Protein AF-A0A2D4K7E5-F1 (afdb_monomer)

InterPro domains:
  IPR023214 HAD superfamily [G3DSA:3.40.50.1000] (1-107)

pLDDT: mean 74.29, std 18.47, range [35.38, 97.31]

Organism: NCBI:txid1970185

Secondary structure (DSSP, 8-state):
-HHHHHHHHHHHHHHHHHHHHHHTTS-------S------S-S----EEETTSS--TTS----SHHHHHHHH--S-TTS---GGGT--SEEESSHHHHHHHHHHHTT----

Radius of gyration: 19.42 Å; Cα contacts (8 Å, |Δi|>4): 68; chains: 1; bounding box: 46×37×55 Å

Mean predicted aligned error: 12.48 Å

Structure (mmCIF, N/CA/C/O backbone):
data_AF-A0A2D4K7E5-F1
#
_entry.id   AF-A0A2D4K7E5-F1
#
loop_
_atom_site.group_PDB
_atom_site.id
_atom_site.type_symbol
_atom_site.label_atom_id
_atom_site.label_alt_id
_atom_site.label_comp_id
_atom_site.label_asym_id
_atom_site.label_entity_id
_atom_site.label_seq_id
_atom_site.pdbx_PDB_ins_code
_atom_site.Cartn_x
_atom_site.Cartn_y
_atom_site.Cartn_z
_atom_site.occupancy
_atom_site.B_iso_or_equiv
_atom_site.auth_seq_id
_atom_site.auth_comp_id
_atom_site.auth_asym_id
_atom_site.auth_atom_id
_atom_site.pdbx_PDB_model_num
ATOM 1 N N . TYR A 1 1 ? 8.792 3.025 -0.702 1.00 80.69 1 TYR A N 1
ATOM 2 C CA . TYR A 1 1 ? 9.487 3.296 0.578 1.00 80.69 1 TYR A CA 1
ATOM 3 C C . TYR A 1 1 ? 8.777 4.277 1.507 1.00 80.69 1 TYR A C 1
ATOM 5 O O . TYR A 1 1 ? 8.752 4.001 2.695 1.00 80.69 1 TYR A O 1
ATOM 13 N N . GLY A 1 2 ? 8.223 5.408 1.038 1.00 86.56 2 GLY A N 1
ATOM 14 C CA . GLY A 1 2 ? 7.740 6.487 1.928 1.00 86.56 2 GLY A CA 1
ATOM 15 C C . GLY A 1 2 ? 6.764 6.052 3.033 1.00 86.56 2 GLY A C 1
ATOM 16 O O . GLY A 1 2 ? 7.006 6.342 4.199 1.00 86.56 2 GLY A O 1
ATOM 17 N N . ALA A 1 3 ? 5.719 5.294 2.690 1.00 91.25 3 ALA A N 1
ATOM 18 C CA . ALA A 1 3 ? 4.763 4.769 3.672 1.00 91.25 3 ALA A CA 1
ATOM 19 C C . ALA A 1 3 ? 5.429 3.853 4.720 1.00 91.25 3 ALA A C 1
ATOM 21 O O . ALA A 1 3 ? 5.187 3.999 5.914 1.00 91.25 3 ALA A O 1
ATOM 22 N N . ASN A 1 4 ? 6.334 2.969 4.290 1.00 91.44 4 ASN A N 1
ATOM 23 C CA . ASN A 1 4 ? 7.049 2.051 5.181 1.00 91.44 4 ASN A CA 1
ATOM 24 C C . ASN A 1 4 ? 8.045 2.794 6.094 1.00 91.44 4 ASN A C 1
ATOM 26 O O . ASN A 1 4 ? 8.149 2.484 7.278 1.00 91.44 4 ASN A O 1
ATOM 30 N N . LEU A 1 5 ? 8.730 3.822 5.574 1.00 89.88 5 LEU A N 1
ATOM 31 C CA . LEU A 1 5 ? 9.572 4.717 6.378 1.00 89.88 5 LEU A CA 1
ATOM 32 C C . LEU A 1 5 ? 8.750 5.441 7.442 1.00 89.88 5 LEU A C 1
ATOM 34 O O . LEU A 1 5 ? 9.160 5.524 8.598 1.00 89.88 5 LEU A O 1
ATOM 38 N N . TYR A 1 6 ? 7.577 5.937 7.056 1.00 90.94 6 TYR A N 1
ATOM 39 C CA . TYR A 1 6 ? 6.686 6.613 7.982 1.00 90.94 6 TYR A CA 1
ATOM 40 C C . TYR A 1 6 ? 6.153 5.658 9.055 1.00 90.94 6 TYR A C 1
ATOM 42 O O . TYR A 1 6 ? 6.149 6.009 10.230 1.00 90.94 6 TYR A O 1
ATOM 50 N N . HIS A 1 7 ? 5.794 4.424 8.693 1.00 92.44 7 HIS A N 1
ATOM 51 C CA . HIS A 1 7 ? 5.410 3.401 9.664 1.00 92.44 7 HIS A CA 1
ATOM 52 C C . HIS A 1 7 ? 6.510 3.128 10.694 1.00 92.44 7 HIS A C 1
ATOM 54 O O . HIS A 1 7 ? 6.230 3.121 11.890 1.00 92.44 7 HIS A O 1
ATOM 60 N N . ARG A 1 8 ? 7.762 2.972 10.243 1.00 91.06 8 ARG A N 1
ATOM 61 C CA . ARG A 1 8 ? 8.922 2.782 11.126 1.00 91.06 8 ARG A CA 1
ATOM 62 C C . ARG A 1 8 ? 9.112 3.975 12.059 1.00 91.06 8 ARG A C 1
ATOM 64 O O . ARG A 1 8 ? 9.315 3.791 13.251 1.00 91.06 8 ARG A O 1
ATOM 71 N N . TYR A 1 9 ? 8.967 5.193 11.541 1.00 90.25 9 TYR A N 1
ATOM 72 C CA . TYR A 1 9 ? 8.987 6.403 12.361 1.00 90.25 9 TYR A CA 1
ATOM 73 C C . TYR A 1 9 ? 7.893 6.394 13.445 1.00 90.25 9 TYR A C 1
ATOM 75 O O . TYR A 1 9 ? 8.179 6.715 14.598 1.00 90.25 9 TYR A O 1
ATOM 83 N N . LEU A 1 10 ? 6.661 5.985 13.112 1.00 90.50 10 LEU A N 1
ATOM 84 C CA . LEU A 1 10 ? 5.578 5.852 14.095 1.00 90.50 10 LEU A CA 1
ATOM 85 C C . LEU A 1 10 ? 5.903 4.805 15.174 1.00 90.50 10 LEU A C 1
ATOM 87 O O . LEU A 1 10 ? 5.673 5.066 16.354 1.00 90.50 10 LEU A O 1
ATOM 91 N N . GLN A 1 11 ? 6.485 3.662 14.791 1.00 89.31 11 GLN A N 1
ATOM 92 C CA . GLN A 1 11 ? 6.922 2.621 15.732 1.00 89.31 11 GLN A CA 1
ATOM 93 C C . GLN A 1 11 ? 8.012 3.134 16.682 1.00 89.31 11 GLN A C 1
ATOM 95 O O . GLN A 1 11 ? 7.872 3.013 17.896 1.00 89.31 11 GLN A O 1
ATOM 100 N N . THR A 1 12 ? 9.049 3.791 16.154 1.00 87.25 12 THR A N 1
ATOM 101 C CA . THR A 1 12 ? 10.129 4.351 16.978 1.00 87.25 12 THR A CA 1
ATOM 102 C C . THR A 1 12 ? 9.614 5.417 17.947 1.00 87.25 12 THR A C 1
ATOM 104 O O . THR A 1 12 ? 10.026 5.440 19.103 1.00 87.25 12 THR A O 1
ATOM 107 N N . GLN A 1 13 ? 8.675 6.278 17.537 1.00 82.38 13 GLN A N 1
ATOM 108 C CA . GLN A 1 13 ? 8.0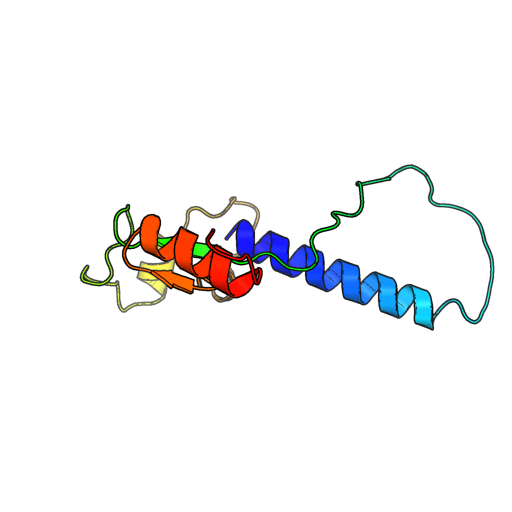78 7.247 18.465 1.00 82.38 13 GLN A CA 1
ATOM 109 C C . GLN A 1 13 ? 7.255 6.586 19.574 1.00 82.38 13 GLN A C 1
ATOM 111 O O . GLN A 1 13 ? 7.286 7.048 20.715 1.00 82.38 13 GLN A O 1
ATOM 116 N N . ALA A 1 14 ? 6.532 5.506 19.270 1.00 79.12 14 ALA A N 1
ATOM 117 C CA . ALA A 1 14 ? 5.805 4.756 20.287 1.00 79.12 14 ALA A CA 1
ATOM 118 C C . ALA A 1 14 ? 6.763 4.135 21.323 1.00 79.12 14 ALA A C 1
ATOM 120 O O . ALA A 1 14 ? 6.506 4.230 22.521 1.00 79.12 14 ALA A O 1
ATOM 121 N N . GLU A 1 15 ? 7.891 3.570 20.883 1.00 72.62 15 GLU A N 1
ATOM 122 C CA . GLU A 1 15 ? 8.923 2.998 21.761 1.00 72.62 15 GLU A CA 1
ATOM 123 C C . GLU A 1 15 ? 9.614 4.053 22.636 1.00 72.62 15 GLU A C 1
ATOM 125 O O . GLU A 1 15 ? 9.819 3.833 23.833 1.00 72.62 15 GLU A O 1
ATOM 130 N N . VAL A 1 16 ? 9.934 5.219 22.065 1.00 68.06 16 VAL A N 1
ATOM 131 C CA . VAL A 1 16 ? 10.525 6.350 22.800 1.00 68.06 16 VAL 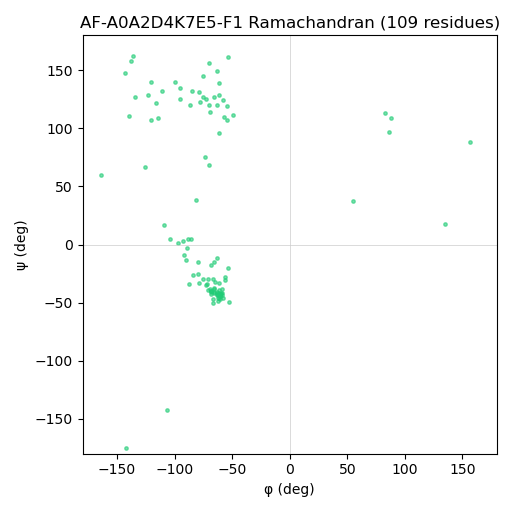A CA 1
ATOM 132 C C . VAL A 1 16 ? 9.561 6.877 23.864 1.00 68.06 16 VAL A C 1
ATOM 134 O O . VAL A 1 16 ? 9.974 7.124 24.993 1.00 68.06 16 VAL A O 1
ATOM 137 N N . ASN A 1 17 ? 8.264 6.978 23.562 1.00 61.00 17 ASN A N 1
ATOM 138 C CA . ASN A 1 17 ? 7.269 7.393 24.553 1.00 61.00 17 ASN A CA 1
ATOM 139 C C . ASN A 1 17 ? 7.124 6.372 25.695 1.00 61.00 17 ASN A C 1
ATOM 141 O O . ASN A 1 17 ? 6.989 6.766 26.849 1.00 61.00 17 ASN A O 1
ATOM 145 N N . VAL A 1 18 ? 7.186 5.067 25.405 1.00 61.34 18 VAL A N 1
ATOM 146 C CA . VAL A 1 18 ? 7.132 4.012 26.436 1.00 61.34 18 VAL A CA 1
ATOM 147 C C . VAL A 1 18 ? 8.389 4.013 27.310 1.00 61.34 18 VAL A C 1
ATOM 149 O O . VAL A 1 18 ? 8.296 3.840 28.524 1.00 61.34 18 VAL A O 1
ATOM 152 N N . THR A 1 19 ? 9.567 4.225 26.722 1.00 59.75 19 THR A N 1
ATOM 153 C CA . THR A 1 19 ? 10.831 4.289 27.474 1.00 59.75 19 THR A CA 1
ATOM 154 C C . THR A 1 19 ? 10.971 5.577 28.281 1.00 59.75 19 THR A C 1
ATOM 156 O O . THR A 1 19 ? 11.464 5.514 29.405 1.00 59.75 19 THR A O 1
ATOM 159 N N . ALA A 1 20 ? 10.468 6.710 27.782 1.00 54.69 20 ALA A N 1
ATOM 160 C CA . ALA A 1 20 ? 10.327 7.938 28.564 1.00 54.69 20 ALA A CA 1
ATOM 161 C C . ALA A 1 20 ? 9.389 7.726 29.768 1.00 54.69 20 ALA A C 1
ATOM 163 O O . ALA A 1 20 ? 9.806 8.018 30.885 1.00 54.69 20 ALA A O 1
ATOM 164 N N . MET A 1 21 ? 8.225 7.082 29.565 1.00 48.12 21 MET A N 1
ATOM 165 C CA . MET A 1 21 ? 7.281 6.683 30.630 1.00 48.12 21 MET A CA 1
ATOM 166 C C . MET A 1 21 ? 7.856 5.708 31.657 1.00 48.12 21 MET A C 1
ATOM 168 O O . MET A 1 21 ? 7.507 5.771 32.835 1.00 48.12 21 MET A O 1
ATOM 172 N N . ALA A 1 22 ? 8.751 4.814 31.243 1.00 47.22 22 ALA A N 1
ATOM 173 C CA . ALA A 1 22 ? 9.427 3.898 32.158 1.00 47.22 22 ALA A CA 1
ATOM 174 C C . ALA A 1 22 ? 10.576 4.572 32.933 1.00 47.22 22 ALA A C 1
ATOM 176 O O . ALA A 1 22 ? 10.831 4.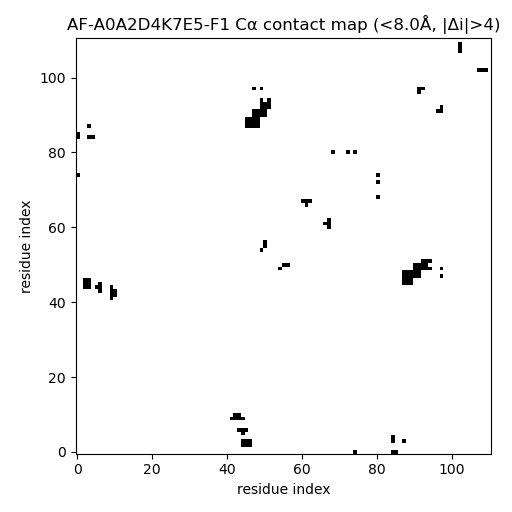215 34.083 1.00 47.22 22 ALA A O 1
ATOM 177 N N . ALA A 1 23 ? 11.267 5.542 32.327 1.00 47.19 23 ALA A N 1
ATOM 178 C CA . ALA A 1 23 ? 12.362 6.282 32.955 1.00 47.19 23 ALA A CA 1
ATOM 179 C C . ALA A 1 23 ? 11.868 7.402 33.892 1.00 47.19 23 ALA A C 1
ATOM 181 O O . ALA A 1 23 ? 12.541 7.733 34.868 1.00 47.19 23 ALA A O 1
ATOM 182 N N . GLU A 1 24 ? 10.665 7.936 33.673 1.00 46.34 24 GLU A N 1
ATOM 183 C CA . GLU A 1 24 ? 10.045 8.971 34.510 1.00 46.34 24 GLU A CA 1
ATOM 184 C C . GLU A 1 24 ? 9.375 8.423 35.787 1.00 46.34 24 GLU A C 1
ATOM 186 O O . GLU A 1 24 ? 8.347 8.916 36.239 1.00 46.34 24 GLU A O 1
ATOM 191 N N . THR A 1 25 ? 9.993 7.425 36.432 1.00 49.44 25 THR A N 1
ATOM 192 C CA . THR A 1 25 ? 9.791 7.198 37.878 1.00 49.44 25 THR A CA 1
ATOM 193 C C . THR A 1 25 ? 10.814 7.970 38.717 1.00 49.44 25 THR A C 1
ATOM 195 O O . THR A 1 25 ? 10.582 8.176 39.904 1.00 49.44 25 THR A O 1
ATOM 198 N N . GLU A 1 26 ? 11.896 8.506 38.136 1.00 45.47 26 GLU A N 1
ATOM 199 C CA . GLU A 1 26 ? 12.830 9.352 38.884 1.00 45.47 26 GLU A CA 1
ATOM 200 C C . GLU A 1 26 ? 13.339 10.565 38.086 1.00 45.47 26 GLU A C 1
ATOM 202 O O . GLU A 1 26 ? 14.195 10.461 37.218 1.00 45.47 26 GLU A O 1
ATOM 207 N N . LYS A 1 27 ? 12.878 11.739 38.539 1.00 37.88 27 LYS A N 1
ATOM 208 C CA . LYS A 1 27 ? 13.476 13.082 38.412 1.00 37.88 27 LYS A CA 1
ATOM 209 C C . LYS A 1 27 ? 13.165 13.935 37.171 1.00 37.88 27 LYS A C 1
ATOM 211 O O . LYS A 1 27 ? 13.797 13.849 36.132 1.00 37.88 27 LYS A O 1
ATOM 216 N N . HIS A 1 28 ? 12.371 14.954 37.505 1.00 35.38 28 HIS A N 1
ATOM 217 C CA . HIS A 1 28 ? 12.573 16.378 37.227 1.00 35.38 28 HIS A CA 1
ATOM 218 C C . HIS A 1 28 ? 12.160 16.907 35.848 1.00 35.38 28 HIS A C 1
ATOM 220 O O . HIS A 1 28 ? 12.737 16.616 34.808 1.00 35.38 28 HIS A O 1
ATOM 226 N N . LEU A 1 29 ? 11.136 17.754 35.942 1.00 49.34 29 LEU A N 1
ATOM 227 C CA . LEU A 1 29 ? 10.578 18.645 34.943 1.00 49.34 29 LEU A CA 1
ATOM 228 C C . LEU A 1 29 ? 11.634 19.573 34.320 1.00 49.34 29 LEU A C 1
ATOM 230 O O . LEU A 1 29 ? 12.644 19.893 34.934 1.00 49.34 29 LEU A O 1
ATOM 234 N N . GLU A 1 30 ? 11.252 20.099 33.155 1.00 44.09 30 GLU A N 1
ATOM 235 C CA . GLU A 1 30 ? 11.811 21.265 32.459 1.00 44.09 30 GLU A CA 1
ATOM 236 C C . GLU A 1 30 ? 13.020 21.000 31.549 1.00 44.09 30 GLU A C 1
ATOM 238 O O . GLU A 1 30 ? 14.177 21.076 31.948 1.00 44.09 30 GLU A O 1
ATOM 243 N N . THR A 1 31 ? 12.752 20.847 30.247 1.00 45.66 31 THR A N 1
ATOM 244 C CA . THR A 1 31 ? 13.034 21.883 29.221 1.00 45.66 31 THR A CA 1
ATOM 245 C C . THR A 1 31 ? 13.173 21.228 27.841 1.00 45.66 31 THR A C 1
ATOM 247 O O . THR A 1 31 ? 14.275 20.903 27.416 1.00 45.66 31 THR A O 1
ATOM 250 N N . GLN A 1 32 ? 12.063 21.060 27.112 1.00 44.34 32 GLN A N 1
ATOM 251 C CA . GLN A 1 32 ? 12.083 21.002 25.639 1.00 44.34 32 GLN A CA 1
ATOM 252 C C . GLN A 1 32 ? 10.671 21.209 25.060 1.00 44.34 32 GLN A C 1
ATOM 254 O O . GLN A 1 32 ? 10.094 20.351 24.399 1.00 44.34 32 GLN A O 1
ATOM 259 N N . ARG A 1 33 ? 10.071 22.370 25.348 1.00 50.47 33 ARG A N 1
ATOM 260 C CA . ARG A 1 33 ? 9.020 22.918 24.477 1.00 50.47 33 ARG A CA 1
ATOM 261 C C . ARG A 1 33 ? 9.720 23.702 23.373 1.00 50.47 33 ARG A C 1
ATOM 263 O O . ARG A 1 33 ? 10.636 24.449 23.690 1.00 50.47 33 ARG A O 1
ATOM 270 N N . ASP A 1 34 ? 9.294 23.443 22.135 1.00 37.78 34 ASP A N 1
ATOM 271 C CA . ASP A 1 34 ? 9.479 24.232 20.895 1.00 37.78 34 ASP A CA 1
ATOM 272 C C . ASP A 1 34 ? 9.903 23.417 19.660 1.00 37.78 34 ASP A C 1
ATOM 274 O O . ASP A 1 34 ? 10.262 23.970 18.627 1.00 37.78 34 ASP A O 1
ATOM 278 N N . CYS A 1 35 ? 9.719 22.096 19.700 1.00 40.34 35 CYS A N 1
ATOM 279 C CA . CYS A 1 35 ? 9.452 21.302 18.499 1.00 40.34 35 CYS A CA 1
ATOM 280 C C . CYS A 1 35 ? 8.175 20.494 18.722 1.00 40.34 35 CYS A C 1
ATOM 282 O O . CYS A 1 35 ? 8.206 19.269 18.809 1.00 40.34 35 CYS A O 1
ATOM 284 N N . SER A 1 36 ? 7.025 21.163 18.828 1.00 45.25 36 SER A N 1
ATOM 285 C CA . SER A 1 36 ? 5.738 20.487 18.661 1.00 45.25 36 SER A CA 1
ATOM 286 C C . SER A 1 36 ? 5.574 20.109 17.185 1.00 45.25 36 SER A C 1
ATOM 288 O O . SER A 1 36 ? 4.749 20.673 16.467 1.00 45.25 36 SER A O 1
ATOM 290 N N . ILE A 1 37 ? 6.386 19.161 16.710 1.00 50.59 37 ILE A N 1
ATOM 291 C CA . ILE A 1 37 ? 5.970 18.276 15.631 1.00 50.59 37 ILE A CA 1
ATOM 292 C C . ILE A 1 37 ? 4.679 17.686 16.172 1.00 50.59 37 ILE A C 1
ATOM 294 O O . ILE A 1 37 ? 4.715 16.973 17.173 1.00 50.59 37 ILE A O 1
ATOM 298 N N . SER A 1 38 ? 3.536 18.105 15.624 1.00 53.28 38 SER A N 1
ATOM 299 C CA . SER A 1 38 ? 2.241 17.596 16.058 1.00 53.28 38 SER A CA 1
ATOM 300 C C . SER A 1 38 ? 2.367 16.078 16.062 1.00 53.28 38 SER A C 1
ATOM 302 O O . SER A 1 38 ? 2.601 15.494 14.999 1.00 53.28 38 SER A O 1
ATOM 304 N N . VAL A 1 39 ? 2.341 15.459 17.244 1.00 56.31 39 VAL A N 1
ATOM 305 C CA . VAL A 1 39 ? 2.482 14.011 17.365 1.00 56.31 39 VAL A CA 1
ATOM 306 C C . VAL A 1 39 ? 1.365 13.450 16.510 1.00 56.31 39 VAL A C 1
ATOM 308 O O . VAL A 1 39 ? 0.190 13.684 16.793 1.00 56.31 39 VAL A O 1
ATOM 311 N N . SER A 1 40 ? 1.731 12.853 15.379 1.00 60.25 40 SER A N 1
ATOM 312 C CA . SER A 1 40 ? 0.738 12.383 14.430 1.00 60.25 40 SER A CA 1
ATOM 313 C C . SER A 1 40 ? -0.151 11.397 15.175 1.00 60.25 40 SER A C 1
ATOM 315 O O . SER A 1 40 ? 0.354 10.455 15.778 1.00 60.25 40 SER A O 1
ATOM 317 N N . SER A 1 41 ? -1.467 11.620 15.182 1.00 74.81 41 SER A N 1
ATOM 318 C CA . SER A 1 41 ? -2.408 10.722 15.870 1.00 74.81 41 SER A CA 1
ATOM 319 C C . SER A 1 41 ? -2.419 9.310 15.262 1.00 74.81 41 SER A C 1
ATOM 321 O O . SER A 1 41 ? -3.016 8.393 15.833 1.00 74.81 41 SER A O 1
ATOM 323 N N . ALA A 1 42 ? -1.801 9.134 14.093 1.00 84.50 42 ALA A N 1
ATOM 324 C CA . ALA A 1 42 ? -1.656 7.856 13.425 1.00 84.50 42 ALA A CA 1
ATOM 325 C C . ALA A 1 42 ? -0.764 6.910 14.244 1.00 84.50 42 ALA A C 1
ATOM 327 O O . ALA A 1 42 ? 0.368 7.241 14.580 1.00 84.50 42 ALA A O 1
ATOM 328 N N . LYS A 1 43 ? -1.268 5.706 14.533 1.00 87.31 43 LYS A N 1
ATOM 329 C CA . LYS A 1 43 ? -0.503 4.650 15.223 1.00 87.31 43 LYS A CA 1
ATOM 330 C C . LYS A 1 43 ? 0.297 3.783 14.255 1.00 87.31 43 LYS A C 1
ATOM 332 O O . LYS A 1 43 ? 1.382 3.327 14.584 1.00 87.31 43 LYS A O 1
ATOM 337 N N . ASN A 1 44 ? -0.250 3.559 13.064 1.00 90.44 44 ASN A N 1
ATOM 338 C CA . ASN A 1 44 ? 0.339 2.723 12.028 1.00 90.44 44 ASN A CA 1
ATOM 339 C C . ASN A 1 44 ? 0.186 3.402 10.665 1.00 90.44 44 ASN A C 1
ATOM 341 O O . ASN A 1 44 ? -0.690 4.245 10.475 1.00 90.44 44 ASN A O 1
ATOM 345 N N . CYS A 1 45 ? 1.035 3.017 9.717 1.00 93.31 45 CYS A N 1
ATOM 346 C CA . CYS A 1 45 ? 0.905 3.383 8.316 1.00 93.31 45 CYS A CA 1
ATOM 347 C C . CYS A 1 45 ? 1.130 2.116 7.497 1.00 93.31 45 CYS A C 1
ATOM 349 O O . CYS A 1 45 ? 2.125 1.425 7.693 1.00 93.31 45 CYS A O 1
ATOM 351 N N . HIS A 1 46 ? 0.196 1.795 6.611 1.00 94.38 46 HIS A N 1
ATOM 352 C CA . HIS A 1 46 ? 0.269 0.602 5.778 1.00 94.38 46 HIS A CA 1
ATOM 353 C C . HIS A 1 46 ? 0.256 1.007 4.310 1.00 94.38 46 HIS A C 1
ATOM 355 O O . HIS A 1 46 ? -0.471 1.918 3.914 1.00 94.38 46 HIS A O 1
ATOM 361 N N . SER A 1 47 ? 1.074 0.337 3.506 1.00 94.62 47 SER A N 1
ATOM 362 C CA . SER A 1 47 ? 1.134 0.536 2.061 1.00 94.62 47 SER A CA 1
ATOM 363 C C . SER A 1 47 ? 0.260 -0.496 1.349 1.00 94.62 47 SER A C 1
ATOM 365 O O . SER A 1 47 ? 0.308 -1.681 1.670 1.00 94.62 47 SER A O 1
ATOM 367 N N . ILE A 1 48 ? -0.533 -0.052 0.373 1.00 96.12 48 ILE A N 1
ATOM 368 C CA . ILE A 1 48 ? -1.311 -0.930 -0.507 1.00 96.12 48 ILE A CA 1
ATOM 369 C C . ILE A 1 48 ? -0.790 -0.736 -1.930 1.00 96.12 48 ILE A C 1
ATOM 371 O O . ILE A 1 48 ? -0.786 0.382 -2.445 1.00 96.12 48 ILE A O 1
ATOM 375 N N . LEU A 1 49 ? -0.323 -1.817 -2.547 1.00 94.69 49 LEU A N 1
ATOM 376 C CA . LEU A 1 49 ? 0.114 -1.857 -3.936 1.00 94.69 49 LEU A CA 1
ATOM 377 C C . LEU A 1 49 ? -1.035 -2.348 -4.817 1.00 94.69 49 LEU A C 1
ATOM 379 O O . LEU A 1 49 ? -1.567 -3.430 -4.585 1.00 94.69 49 LEU A O 1
ATOM 383 N N . VAL A 1 50 ? -1.391 -1.563 -5.833 1.00 95.19 50 VAL A N 1
ATOM 384 C CA . VAL A 1 50 ? -2.393 -1.937 -6.841 1.00 95.19 50 VAL A CA 1
ATOM 385 C C . VAL A 1 50 ? -1.708 -2.426 -8.119 1.00 95.19 50 VAL A C 1
ATOM 387 O O . VAL A 1 50 ? -0.711 -1.844 -8.556 1.00 95.19 50 VAL A O 1
ATOM 390 N N . CYS A 1 51 ? -2.253 -3.471 -8.738 1.00 93.88 51 CYS A N 1
ATOM 391 C CA . CYS A 1 51 ? -1.704 -4.106 -9.945 1.00 93.88 51 CYS A CA 1
ATOM 392 C C . CYS A 1 51 ? -2.201 -3.491 -11.266 1.00 93.88 51 CYS A C 1
ATOM 394 O O . CYS A 1 51 ? -1.876 -3.988 -12.340 1.00 93.88 51 CYS A O 1
ATOM 396 N N . THR A 1 52 ? -2.976 -2.406 -11.212 1.00 93.94 52 THR A N 1
ATOM 397 C CA . THR A 1 52 ? -3.457 -1.662 -12.393 1.00 93.94 52 THR A CA 1
ATOM 398 C C . THR A 1 52 ? -2.552 -0.496 -12.805 1.00 93.94 52 THR A C 1
ATOM 400 O O . THR A 1 52 ? -2.889 0.256 -13.718 1.00 93.94 52 THR A O 1
ATOM 403 N N . GLY A 1 53 ? -1.419 -0.313 -12.118 1.00 88.00 53 GLY A N 1
ATOM 404 C CA . GLY A 1 53 ? -0.469 0.774 -12.354 1.00 88.00 53 GLY A CA 1
ATOM 405 C C . GLY A 1 53 ? 0.821 0.327 -13.046 1.00 88.00 53 GLY A C 1
ATOM 406 O O . GLY A 1 53 ? 0.827 -0.526 -13.924 1.00 88.00 53 GLY A O 1
ATOM 407 N N . VAL A 1 54 ? 1.941 0.926 -12.634 1.00 86.81 54 VAL A N 1
ATOM 408 C CA . VAL A 1 54 ? 3.286 0.596 -13.150 1.00 86.81 54 VAL A CA 1
ATOM 409 C C . VAL A 1 54 ? 3.719 -0.821 -12.754 1.00 86.81 54 VAL A C 1
ATOM 411 O O . VAL A 1 54 ? 4.498 -1.456 -13.460 1.00 86.81 54 VAL A O 1
ATOM 414 N N . TYR A 1 55 ? 3.233 -1.312 -11.614 1.00 85.50 55 TYR A N 1
ATOM 415 C CA . TYR A 1 55 ? 3.558 -2.643 -11.122 1.00 85.50 55 TYR A CA 1
ATOM 416 C C . TYR A 1 55 ? 2.859 -3.723 -11.954 1.00 85.50 55 TYR A C 1
ATOM 418 O O . TYR A 1 55 ? 1.637 -3.714 -12.074 1.00 85.50 55 TYR A O 1
ATOM 426 N N . ASN A 1 56 ? 3.639 -4.670 -12.482 1.00 81.25 56 ASN A N 1
ATOM 427 C CA . ASN A 1 56 ? 3.141 -5.820 -13.229 1.00 81.25 56 ASN A CA 1
ATOM 428 C C . ASN A 1 56 ? 3.569 -7.126 -12.528 1.00 81.25 56 ASN A C 1
ATOM 430 O O . ASN A 1 56 ? 4.745 -7.487 -12.618 1.00 81.25 56 ASN A O 1
ATOM 434 N N . PRO A 1 57 ? 2.651 -7.860 -11.873 1.00 78.25 57 PRO A N 1
ATOM 435 C CA . PRO A 1 57 ? 2.974 -9.112 -11.183 1.00 78.25 57 PRO A CA 1
ATOM 436 C C . PRO A 1 57 ? 3.355 -10.255 -12.138 1.00 78.25 57 PRO A C 1
ATOM 438 O O . PRO A 1 57 ? 3.950 -11.239 -11.709 1.00 78.25 57 PRO A O 1
ATOM 441 N N . HIS A 1 58 ? 3.022 -10.130 -13.426 1.00 77.12 58 HIS A N 1
ATOM 442 C CA . HIS A 1 58 ? 3.361 -11.090 -14.479 1.00 77.12 58 HIS A CA 1
ATOM 443 C C . HIS A 1 58 ? 4.503 -10.608 -15.382 1.00 77.12 58 HIS A C 1
ATOM 445 O O . HIS A 1 58 ? 4.796 -11.248 -16.389 1.00 77.12 58 HIS A O 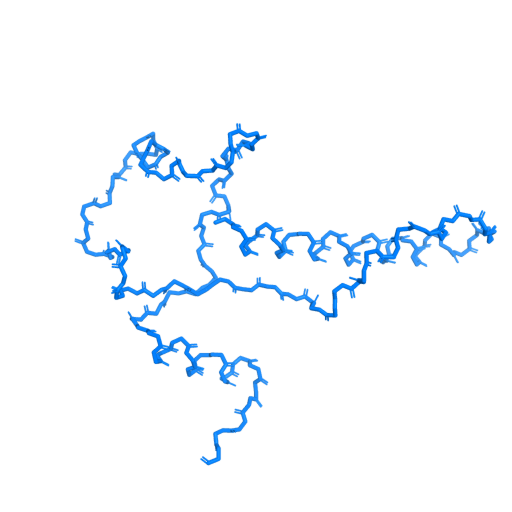1
ATOM 451 N N . GLY A 1 59 ? 5.111 -9.461 -15.068 1.00 68.56 59 GLY A N 1
ATOM 452 C CA . GLY A 1 59 ? 6.307 -9.000 -15.763 1.00 68.56 59 GLY A CA 1
ATOM 453 C C . GLY A 1 59 ? 7.502 -9.873 -15.399 1.00 68.56 59 GLY A C 1
ATOM 454 O O . GLY A 1 59 ? 7.517 -10.483 -14.330 1.00 68.56 59 GLY A O 1
ATOM 455 N N . ASP A 1 60 ? 8.510 -9.918 -16.268 1.00 61.94 60 ASP A N 1
ATOM 456 C CA . ASP A 1 60 ? 9.788 -10.549 -15.949 1.00 61.94 60 ASP A CA 1
ATOM 457 C C . ASP A 1 60 ? 10.416 -9.805 -14.762 1.00 61.94 60 ASP A C 1
ATOM 459 O O . ASP A 1 60 ? 11.024 -8.744 -14.917 1.00 61.94 60 ASP A O 1
ATOM 463 N N . ILE A 1 61 ? 10.209 -10.321 -13.548 1.00 61.06 61 ILE A N 1
ATOM 464 C CA . ILE A 1 61 ? 10.855 -9.799 -12.347 1.00 61.06 61 ILE A CA 1
ATOM 465 C C . ILE A 1 61 ? 12.333 -10.175 -12.480 1.00 61.06 61 ILE A C 1
ATOM 467 O O . ILE A 1 61 ? 12.633 -11.374 -12.571 1.00 61.06 61 ILE A O 1
ATOM 471 N N . PRO A 1 62 ? 13.264 -9.202 -12.498 1.00 59.53 62 PRO A N 1
ATOM 472 C CA . PRO A 1 62 ? 14.682 -9.514 -12.502 1.00 59.53 62 PRO A CA 1
ATOM 473 C C . PRO A 1 62 ? 14.968 -10.430 -11.316 1.00 59.53 62 PRO A C 1
ATOM 475 O O . PRO A 1 62 ? 14.665 -10.089 -10.178 1.00 59.53 62 PRO A O 1
ATOM 478 N N . THR A 1 63 ? 15.459 -11.638 -11.577 1.00 58.94 63 THR A N 1
ATOM 479 C CA . THR A 1 63 ? 15.678 -12.641 -10.522 1.00 58.94 63 THR A CA 1
ATOM 480 C C . THR A 1 63 ? 16.970 -12.364 -9.750 1.00 58.94 63 THR A C 1
ATOM 482 O O . THR A 1 63 ? 17.176 -12.906 -8.667 1.00 58.94 63 THR A O 1
ATOM 485 N N . ASP A 1 64 ? 17.835 -11.511 -10.305 1.00 61.84 64 ASP A N 1
ATOM 486 C CA . ASP A 1 64 ? 19.090 -11.104 -9.692 1.00 61.84 64 ASP A CA 1
ATOM 487 C C . ASP A 1 64 ? 18.869 -9.908 -8.745 1.00 61.84 64 ASP A C 1
ATOM 489 O O . ASP A 1 64 ? 18.411 -8.851 -9.193 1.00 61.84 64 ASP A O 1
ATOM 493 N N . PRO A 1 65 ? 19.179 -10.028 -7.440 1.00 58.69 65 PRO A N 1
ATOM 494 C CA . PRO A 1 65 ? 19.027 -8.936 -6.480 1.00 58.69 65 PRO A CA 1
ATOM 495 C C . PRO A 1 65 ? 19.779 -7.651 -6.865 1.00 58.69 65 PRO A C 1
ATOM 497 O O . PRO A 1 65 ? 19.315 -6.569 -6.509 1.00 58.69 65 PRO A O 1
ATOM 500 N N . GLU A 1 66 ? 20.880 -7.739 -7.620 1.00 60.88 66 GLU A N 1
ATOM 501 C CA . GLU A 1 66 ? 21.603 -6.578 -8.168 1.00 60.88 66 GLU A CA 1
ATOM 502 C C . GLU A 1 66 ? 20.789 -5.839 -9.250 1.00 60.88 66 GLU A C 1
ATOM 504 O O . GLU A 1 66 ? 20.722 -4.605 -9.244 1.00 60.88 66 GLU A O 1
ATOM 509 N N . ASP A 1 67 ? 20.106 -6.566 -10.141 1.00 59.19 67 ASP A N 1
ATOM 510 C CA . ASP A 1 67 ? 19.234 -5.976 -11.167 1.00 59.19 67 ASP A CA 1
ATOM 511 C C . ASP A 1 67 ? 17.939 -5.407 -10.570 1.00 59.19 67 ASP A C 1
ATOM 513 O O . ASP A 1 67 ? 17.461 -4.356 -11.013 1.00 59.19 67 ASP A O 1
ATOM 517 N N . ILE A 1 68 ? 17.405 -6.033 -9.515 1.00 59.50 68 ILE A N 1
ATOM 518 C CA . ILE A 1 68 ? 16.308 -5.477 -8.707 1.00 59.50 68 ILE A CA 1
ATOM 519 C C . ILE A 1 68 ? 16.748 -4.140 -8.086 1.00 59.50 68 ILE A C 1
ATOM 521 O O . ILE A 1 68 ? 16.040 -3.139 -8.184 1.00 59.50 68 ILE A O 1
ATOM 525 N N . LEU A 1 69 ? 17.946 -4.082 -7.496 1.00 57.94 69 LEU A N 1
ATOM 526 C CA . LEU A 1 69 ? 18.517 -2.863 -6.912 1.00 57.94 69 LEU A CA 1
ATOM 527 C C . LEU A 1 69 ? 18.681 -1.742 -7.946 1.00 57.94 69 LEU A C 1
ATOM 529 O O . LEU A 1 69 ? 18.363 -0.583 -7.666 1.00 57.94 69 LEU A O 1
ATOM 533 N N . LYS A 1 70 ? 19.134 -2.077 -9.158 1.00 58.56 70 LYS A N 1
ATOM 534 C CA . LYS A 1 70 ? 19.329 -1.127 -10.264 1.00 58.56 70 LYS A CA 1
ATOM 535 C C . LYS A 1 70 ? 18.019 -0.571 -10.813 1.00 58.56 70 LYS A C 1
ATOM 537 O O . LYS A 1 70 ? 17.946 0.615 -11.127 1.00 58.56 70 LYS A O 1
ATOM 542 N N . THR A 1 71 ? 16.994 -1.413 -10.923 1.00 55.75 71 THR A N 1
ATOM 543 C CA . THR A 1 71 ? 15.684 -1.039 -11.478 1.00 55.75 71 THR A CA 1
ATOM 544 C C . THR A 1 71 ? 14.757 -0.385 -10.449 1.00 55.75 71 THR A C 1
ATOM 546 O O . THR A 1 71 ? 13.929 0.438 -10.828 1.00 55.75 71 THR A O 1
ATOM 549 N N . LEU A 1 72 ? 14.920 -0.662 -9.148 1.00 57.28 72 LEU A N 1
ATOM 550 C CA . LEU A 1 72 ? 14.098 -0.102 -8.060 1.00 57.28 72 LEU A CA 1
ATOM 551 C C . LEU A 1 72 ? 14.714 1.116 -7.353 1.00 57.28 72 LEU A C 1
ATOM 553 O O . LEU A 1 72 ? 14.093 1.680 -6.442 1.00 57.28 72 LEU A O 1
ATOM 557 N N . SER A 1 73 ? 15.893 1.575 -7.780 1.00 55.84 73 SER A N 1
ATOM 558 C CA . SER A 1 73 ? 16.583 2.742 -7.213 1.00 55.84 73 SER A CA 1
ATOM 559 C C . SER A 1 73 ? 15.929 4.072 -7.609 1.00 55.84 73 SER A C 1
ATOM 561 O O . SER A 1 73 ? 16.440 4.841 -8.414 1.00 55.84 73 SER A O 1
ATOM 563 N N . HIS A 1 74 ? 14.795 4.360 -6.973 1.00 57.88 74 HIS A N 1
ATOM 564 C CA . HIS A 1 74 ? 14.154 5.682 -6.922 1.00 57.88 74 HIS A CA 1
ATOM 565 C C . HIS A 1 74 ? 14.277 6.267 -5.505 1.00 57.88 74 HIS A C 1
ATOM 567 O O . HIS A 1 74 ? 13.512 7.145 -5.103 1.00 57.88 74 HIS A O 1
ATOM 573 N N . GLY A 1 75 ? 15.189 5.707 -4.702 1.00 59.97 75 GLY A N 1
ATOM 574 C CA . GLY A 1 75 ? 15.481 6.188 -3.363 1.00 59.97 75 GLY A CA 1
ATOM 575 C C . GLY A 1 75 ? 16.037 7.606 -3.413 1.00 59.97 75 GLY A C 1
ATOM 576 O O . GLY A 1 75 ? 16.699 8.013 -4.368 1.00 59.97 75 GLY A O 1
ATOM 577 N N . HIS A 1 76 ? 15.768 8.371 -2.362 1.00 63.00 76 HIS A N 1
ATOM 578 C CA . HIS A 1 76 ? 16.461 9.630 -2.148 1.00 63.00 76 HIS A CA 1
ATOM 579 C C . HIS A 1 76 ? 17.955 9.315 -1.982 1.00 63.00 76 HIS A C 1
ATOM 581 O O . HIS A 1 76 ? 18.298 8.423 -1.208 1.00 63.00 76 HIS A O 1
ATOM 587 N N . ARG A 1 77 ? 18.826 10.002 -2.735 1.00 65.94 77 ARG A N 1
ATOM 588 C CA . ARG A 1 77 ? 20.267 9.679 -2.861 1.00 65.94 77 ARG A CA 1
ATOM 589 C C . ARG A 1 77 ? 21.013 9.566 -1.528 1.00 65.94 77 ARG A C 1
ATOM 591 O O . ARG A 1 77 ? 22.059 8.933 -1.473 1.00 65.94 77 ARG A O 1
ATOM 598 N N . ASP A 1 78 ? 20.446 10.145 -0.479 1.00 71.00 78 ASP A N 1
ATOM 599 C CA . ASP A 1 78 ? 21.033 10.200 0.856 1.00 71.00 78 ASP A CA 1
ATOM 600 C C . ASP A 1 78 ? 20.664 8.996 1.744 1.00 71.00 78 ASP A C 1
ATOM 602 O O . ASP A 1 78 ? 21.141 8.902 2.872 1.00 71.00 78 ASP A O 1
ATOM 606 N N . PHE A 1 79 ? 19.822 8.070 1.269 1.00 69.31 79 PHE A N 1
ATOM 607 C CA . PHE A 1 79 ? 19.420 6.886 2.028 1.00 69.31 79 PHE A CA 1
ATOM 608 C C . PHE A 1 79 ? 20.006 5.618 1.420 1.00 69.31 79 PHE A C 1
ATOM 610 O O . PHE A 1 79 ? 19.881 5.364 0.221 1.00 69.31 79 PHE A O 1
ATOM 617 N N . HIS A 1 80 ? 20.598 4.785 2.278 1.00 73.69 80 HIS A N 1
ATOM 618 C CA . HIS A 1 80 ? 20.970 3.430 1.901 1.00 73.69 80 HIS A CA 1
ATOM 619 C C . HIS A 1 80 ? 19.724 2.637 1.507 1.00 73.69 80 HIS A C 1
ATOM 621 O O . HIS A 1 80 ? 18.675 2.738 2.148 1.00 73.69 80 HIS A O 1
ATOM 627 N N . PHE A 1 81 ? 19.851 1.841 0.447 1.00 74.19 81 PHE A N 1
ATOM 628 C CA . PHE A 1 81 ? 18.802 0.918 0.052 1.00 74.19 81 PHE A CA 1
ATOM 629 C C . PHE A 1 81 ? 18.589 -0.115 1.161 1.00 74.19 81 PHE A C 1
ATOM 631 O O . PHE A 1 81 ? 19.504 -0.855 1.518 1.00 74.19 81 PHE A O 1
ATOM 638 N N . ASP A 1 82 ? 17.373 -0.152 1.692 1.00 80.56 82 ASP A N 1
ATOM 639 C CA . ASP A 1 82 ? 16.932 -1.139 2.668 1.00 80.56 82 ASP A CA 1
ATOM 640 C C . ASP A 1 82 ? 15.840 -1.998 2.008 1.00 80.56 82 ASP A C 1
ATOM 642 O O . ASP A 1 82 ? 14.727 -1.501 1.786 1.00 80.56 82 ASP A O 1
ATOM 646 N N . PRO A 1 83 ? 16.135 -3.273 1.685 1.00 78.38 83 PRO A N 1
ATOM 647 C CA . PRO A 1 83 ? 15.168 -4.184 1.083 1.00 78.38 83 PRO A CA 1
ATOM 648 C C . PRO A 1 83 ? 13.890 -4.331 1.914 1.00 78.38 83 PRO A C 1
ATOM 650 O O . PRO A 1 83 ? 12.812 -4.485 1.355 1.00 78.38 83 PRO A O 1
ATOM 653 N N . SER A 1 84 ? 13.956 -4.209 3.243 1.00 81.75 84 SER A N 1
ATOM 654 C CA . SER A 1 84 ? 12.754 -4.320 4.084 1.00 81.75 84 SER A CA 1
ATOM 655 C C . SER A 1 84 ? 11.745 -3.190 3.848 1.00 81.75 84 SER A C 1
ATOM 657 O O . SER A 1 84 ? 10.588 -3.287 4.246 1.00 81.75 84 SER A O 1
ATOM 659 N N . LEU A 1 85 ? 12.155 -2.106 3.180 1.00 83.69 85 LEU A N 1
ATOM 660 C CA . LEU A 1 85 ? 11.279 -0.992 2.842 1.00 83.69 85 LEU A CA 1
ATOM 661 C C . LEU A 1 85 ? 10.620 -1.136 1.458 1.00 83.69 85 LEU A C 1
ATOM 663 O O . LEU A 1 85 ? 9.757 -0.301 1.151 1.00 83.69 85 LEU A O 1
ATOM 667 N N . VAL A 1 86 ? 11.007 -2.118 0.623 1.00 81.94 86 VAL A N 1
ATOM 668 C CA . VAL A 1 86 ? 10.383 -2.337 -0.703 1.00 81.94 86 VAL A CA 1
ATOM 669 C C . VAL A 1 86 ? 9.008 -2.993 -0.608 1.00 81.94 86 VAL A C 1
ATOM 671 O O . VAL A 1 86 ? 8.165 -2.757 -1.470 1.00 81.94 86 VAL A O 1
ATOM 674 N N . GLU A 1 87 ? 8.781 -3.809 0.419 1.00 86.44 87 GLU A N 1
ATOM 675 C CA . GLU A 1 87 ? 7.611 -4.678 0.504 1.00 86.44 87 GLU A CA 1
ATOM 676 C C . GLU A 1 87 ? 6.353 -3.878 0.857 1.00 86.44 87 GLU A C 1
ATOM 678 O O . GLU A 1 87 ? 6.330 -3.107 1.820 1.00 86.44 87 GLU A O 1
ATOM 683 N N . ALA A 1 88 ? 5.298 -4.030 0.057 1.00 91.94 88 ALA A N 1
ATOM 684 C CA . ALA A 1 88 ? 4.006 -3.430 0.364 1.00 91.94 88 ALA A CA 1
ATOM 685 C C . ALA A 1 88 ? 3.312 -4.217 1.483 1.00 91.94 88 ALA A C 1
ATOM 687 O O . ALA A 1 88 ? 3.397 -5.440 1.521 1.00 91.94 88 ALA A O 1
ATOM 688 N N . SER A 1 89 ? 2.576 -3.539 2.366 1.00 94.44 89 SER A N 1
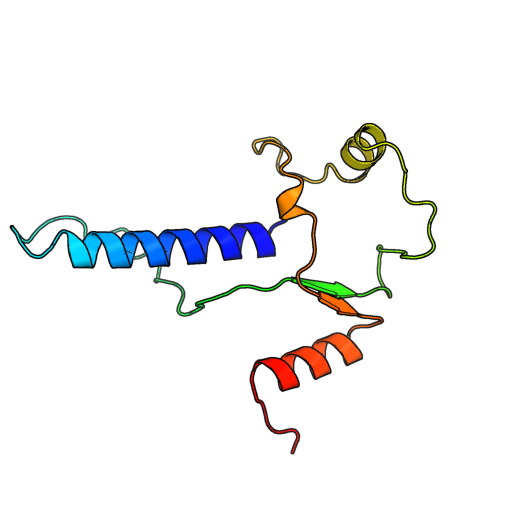ATOM 689 C CA . SER A 1 89 ? 1.801 -4.232 3.409 1.00 94.44 89 SER A CA 1
ATOM 690 C C . SER A 1 89 ? 0.687 -5.101 2.820 1.00 94.44 89 SER A C 1
ATOM 692 O O . SER A 1 89 ? 0.340 -6.129 3.395 1.00 94.44 89 SER A O 1
ATOM 694 N N . TYR A 1 90 ? 0.122 -4.678 1.687 1.00 95.31 90 TYR A N 1
ATOM 695 C CA . TYR A 1 90 ? -0.921 -5.393 0.962 1.00 95.31 90 TYR A CA 1
ATOM 696 C C . TYR A 1 90 ? -0.718 -5.242 -0.545 1.00 95.31 90 TYR A C 1
ATOM 698 O O . TYR A 1 90 ? -0.277 -4.191 -1.012 1.00 95.31 90 TYR A O 1
ATOM 706 N N . VAL A 1 91 ? -1.092 -6.272 -1.301 1.00 94.56 91 VAL A N 1
ATOM 707 C CA . VAL A 1 91 ? -1.140 -6.251 -2.767 1.00 94.56 91 VAL A CA 1
ATOM 708 C C . VAL A 1 91 ? -2.555 -6.620 -3.190 1.00 94.56 91 VAL A C 1
ATOM 710 O O . VAL A 1 91 ? -3.093 -7.620 -2.720 1.00 94.56 91 VAL A O 1
ATOM 713 N N . VAL A 1 92 ? -3.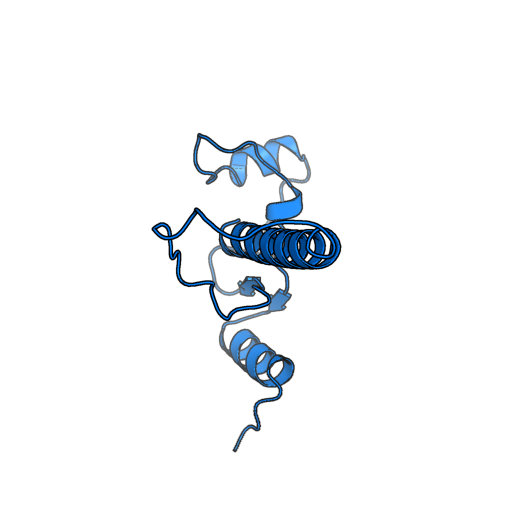161 -5.802 -4.042 1.00 95.81 92 VAL A N 1
ATOM 714 C CA . VAL A 1 92 ? -4.540 -5.973 -4.520 1.00 95.81 92 VAL A CA 1
ATOM 715 C C . VAL A 1 92 ? -4.613 -5.721 -6.023 1.00 95.81 92 VAL A C 1
ATOM 717 O O . VAL A 1 92 ? -3.704 -5.118 -6.601 1.00 95.81 92 VAL A O 1
ATOM 720 N N . ASN A 1 93 ? -5.683 -6.182 -6.674 1.00 94.81 93 ASN A N 1
ATOM 721 C CA . ASN A 1 93 ? -5.774 -6.065 -8.128 1.00 94.81 93 ASN A CA 1
ATOM 722 C C . ASN A 1 93 ? -5.891 -4.601 -8.545 1.00 94.81 93 ASN A C 1
ATOM 724 O O . ASN A 1 93 ? -5.110 -4.136 -9.373 1.00 94.81 93 ASN A O 1
ATOM 728 N N . ASP A 1 94 ? -6.821 -3.863 -7.941 1.00 96.38 94 ASP A N 1
ATOM 729 C CA . ASP A 1 94 ? -7.121 -2.487 -8.312 1.00 96.38 94 ASP A CA 1
ATOM 730 C C . ASP A 1 94 ? -7.444 -1.583 -7.109 1.00 96.38 94 ASP A C 1
ATOM 732 O O . ASP A 1 94 ? -7.311 -1.952 -5.941 1.00 96.38 94 ASP A O 1
ATOM 736 N N . VAL A 1 95 ? -7.820 -0.337 -7.406 1.00 97.06 95 VAL A N 1
ATOM 737 C CA . VAL A 1 95 ? -8.145 0.669 -6.388 1.00 97.06 95 VAL A CA 1
ATOM 738 C C . VAL A 1 95 ? -9.466 0.358 -5.678 1.00 97.06 95 VAL A C 1
ATOM 740 O O . VAL A 1 95 ? -9.612 0.716 -4.513 1.00 97.06 95 VAL A O 1
ATOM 743 N N . ASN A 1 96 ? -10.418 -0.302 -6.340 1.00 97.31 96 ASN A N 1
ATOM 744 C CA . ASN A 1 96 ? -11.682 -0.670 -5.712 1.00 97.31 96 ASN A CA 1
ATOM 745 C C . ASN A 1 96 ? -11.442 -1.711 -4.608 1.00 97.31 96 ASN A C 1
ATOM 747 O O . ASN A 1 96 ? -11.871 -1.502 -3.473 1.00 97.31 96 ASN A O 1
ATOM 751 N N . ASP A 1 97 ? -10.656 -2.747 -4.909 1.00 97.25 97 ASP A N 1
ATOM 752 C CA . ASP A 1 97 ? -10.227 -3.753 -3.930 1.00 97.25 97 ASP A CA 1
ATOM 753 C C . ASP A 1 97 ? -9.454 -3.109 -2.763 1.00 97.25 97 ASP A C 1
ATOM 755 O O . ASP A 1 97 ? -9.621 -3.485 -1.601 1.00 97.25 97 ASP A O 1
ATOM 759 N N . ALA A 1 98 ? -8.621 -2.100 -3.052 1.00 97.12 98 ALA A N 1
ATOM 760 C CA . ALA A 1 98 ? -7.891 -1.360 -2.022 1.00 97.12 98 ALA A CA 1
ATOM 761 C C . ALA A 1 98 ? -8.835 -0.634 -1.050 1.00 97.12 98 ALA A C 1
ATOM 763 O O . ALA A 1 98 ? -8.612 -0.657 0.160 1.00 97.12 98 ALA A O 1
ATOM 764 N N . VAL A 1 99 ? -9.883 0.014 -1.564 1.00 96.56 99 VAL A N 1
ATOM 765 C CA . VAL A 1 99 ? -10.865 0.740 -0.744 1.00 96.56 99 VAL A CA 1
ATOM 766 C C . VAL A 1 99 ? -11.692 -0.228 0.100 1.00 96.56 99 VAL A C 1
ATOM 768 O O . VAL A 1 99 ? -11.894 0.022 1.289 1.00 96.56 99 VAL A O 1
ATOM 771 N N . GLU A 1 100 ? -12.120 -1.353 -0.475 1.00 96.81 100 GLU A N 1
ATOM 772 C CA . GLU A 1 100 ? -12.835 -2.391 0.271 1.00 96.81 100 GLU A CA 1
ATOM 773 C C . GLU A 1 100 ? -11.977 -2.945 1.418 1.00 96.81 100 GLU A C 1
ATOM 775 O O . GLU A 1 100 ? -12.439 -3.035 2.559 1.00 96.81 100 GLU A O 1
ATOM 780 N N . LEU A 1 101 ? -10.696 -3.218 1.152 1.00 96.44 101 LEU A N 1
ATOM 781 C CA . LEU A 1 101 ? -9.742 -3.641 2.174 1.00 96.44 101 LEU A CA 1
ATOM 782 C C . LEU A 1 101 ? -9.607 -2.606 3.302 1.00 96.44 101 LEU A C 1
ATOM 784 O O . LEU A 1 101 ? -9.560 -2.983 4.474 1.00 96.44 101 LEU A O 1
ATOM 788 N N . VAL A 1 102 ? -9.565 -1.309 2.977 1.00 95.38 102 VAL A N 1
ATOM 789 C CA . VAL A 1 102 ? -9.504 -0.236 3.984 1.00 95.38 102 VAL A CA 1
ATOM 790 C C . VAL A 1 102 ? -10.752 -0.240 4.863 1.00 95.38 102 VAL A C 1
ATOM 792 O O . VAL A 1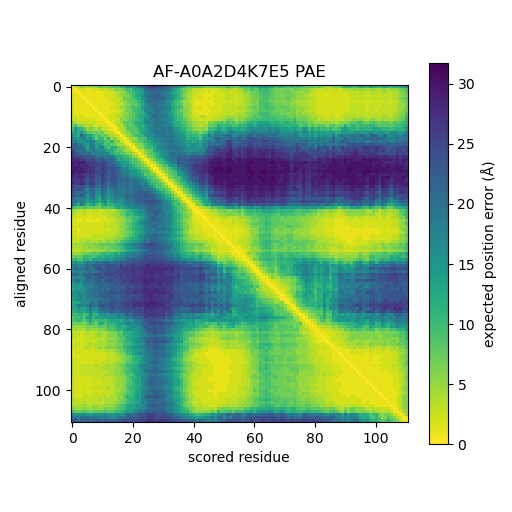 102 ? -10.622 -0.199 6.087 1.00 95.38 102 VAL A O 1
ATOM 795 N N . PHE A 1 103 ? -11.950 -0.356 4.284 1.00 95.19 103 PHE A N 1
ATOM 796 C CA . PHE A 1 103 ? -13.180 -0.428 5.076 1.00 95.19 103 PHE A CA 1
ATOM 797 C C . PHE A 1 103 ? -13.194 -1.631 6.020 1.00 95.19 103 PHE A C 1
ATOM 799 O O . PHE A 1 103 ? -13.544 -1.484 7.192 1.00 95.19 103 PHE A O 1
ATOM 806 N N . GLN A 1 104 ? -12.748 -2.797 5.548 1.00 93.94 104 GLN A N 1
ATOM 807 C CA . GLN A 1 104 ? -12.642 -3.995 6.380 1.00 93.94 104 GLN A CA 1
ATOM 808 C C . GLN A 1 104 ? -11.645 -3.808 7.535 1.00 93.94 104 GLN A C 1
ATOM 810 O O . GLN A 1 104 ? -11.935 -4.186 8.669 1.00 93.94 104 GLN A O 1
ATOM 815 N N . LYS A 1 105 ? -10.475 -3.211 7.271 1.00 92.62 105 LYS A N 1
ATOM 816 C CA . LYS A 1 105 ? -9.406 -3.022 8.268 1.00 92.62 105 LYS A CA 1
ATOM 817 C C . LYS A 1 105 ? -9.749 -1.982 9.330 1.00 92.62 105 LYS A C 1
ATOM 819 O O . LYS A 1 105 ? -9.454 -2.202 10.501 1.00 92.62 105 LYS A O 1
ATOM 824 N N . GLU A 1 106 ? -10.401 -0.896 8.932 1.00 90.94 106 GLU A N 1
ATOM 825 C CA . GLU A 1 106 ? -10.829 0.178 9.837 1.00 90.94 106 GLU A CA 1
ATOM 826 C C . GLU A 1 106 ? -12.196 -0.105 10.481 1.00 90.94 106 GLU A C 1
ATOM 828 O O . GLU A 1 106 ? -12.732 0.725 11.215 1.00 90.94 106 GLU A O 1
ATOM 833 N N . ASN A 1 107 ? -12.764 -1.293 10.232 1.00 89.44 107 ASN A N 1
ATOM 834 C CA . ASN A 1 107 ? -14.052 -1.731 10.763 1.00 89.44 107 ASN A CA 1
ATOM 835 C C . ASN A 1 107 ? -15.186 -0.732 10.444 1.00 89.44 107 ASN A C 1
ATOM 837 O O . ASN A 1 107 ? -16.083 -0.482 11.260 1.00 89.44 107 ASN A O 1
ATOM 841 N N . TRP A 1 108 ? -15.122 -0.149 9.245 1.00 88.12 108 TRP A N 1
ATOM 842 C CA . TRP A 1 108 ? -16.112 0.781 8.726 1.00 88.12 108 TRP A CA 1
ATOM 843 C C . TRP A 1 108 ? -17.319 -0.005 8.215 1.00 88.12 108 TRP A C 1
ATOM 845 O O . TRP A 1 108 ? -17.175 -0.975 7.470 1.00 88.12 108 TRP A O 1
ATOM 855 N N . LYS A 1 109 ? -18.528 0.394 8.612 1.00 79.31 109 LYS A N 1
ATOM 856 C CA . LYS A 1 109 ? -19.753 -0.241 8.114 1.00 79.31 109 LYS A CA 1
ATOM 857 C C . LYS A 1 109 ? -20.046 0.291 6.713 1.00 79.31 109 LYS A C 1
ATOM 859 O O . LYS A 1 109 ? -20.182 1.499 6.556 1.00 79.31 109 LYS A O 1
ATOM 864 N N . GLN A 1 110 ? -20.144 -0.589 5.720 1.00 63.28 110 GLN A N 1
ATOM 865 C CA . GLN A 1 110 ? -20.760 -0.230 4.443 1.00 63.28 110 GLN A CA 1
ATOM 866 C C . GLN A 1 110 ? -22.263 -0.038 4.707 1.00 63.28 110 GLN A C 1
ATOM 868 O O . GLN A 1 110 ? -22.921 -0.981 5.149 1.00 63.28 110 GLN A O 1
ATOM 873 N N . GLU A 1 111 ? -22.757 1.196 4.564 1.00 57.22 111 GLU A N 1
ATOM 874 C CA . GLU A 1 111 ? -24.196 1.517 4.605 1.00 57.22 111 GLU A CA 1
ATOM 875 C C . GLU A 1 111 ? -24.925 1.017 3.354 1.00 57.22 111 GLU A C 1
ATOM 877 O O . GLU A 1 111 ? -24.330 1.086 2.252 1.00 57.22 111 GLU A O 1
#

Foldseek 3Di:
DVQLVVQVVLVVVVVVVVVVVVVPVDDDDDDDPDPPPPSPPDNGGFFEAECVDPDPPPPPDPPDVVVVCVVVPPDDPPDDDDPVSVDGNYYDHHPVRVVVVVCVVVVPDDD

Sequence (111 aa):
YGANLYHRYLQTQAEVNVTAMAAETEKHLETQRDCSISVSSAKNCHSILVCTGVYNPHGDIPTDPEDILKTLSHGHRDFHFDPSLVEASYVVND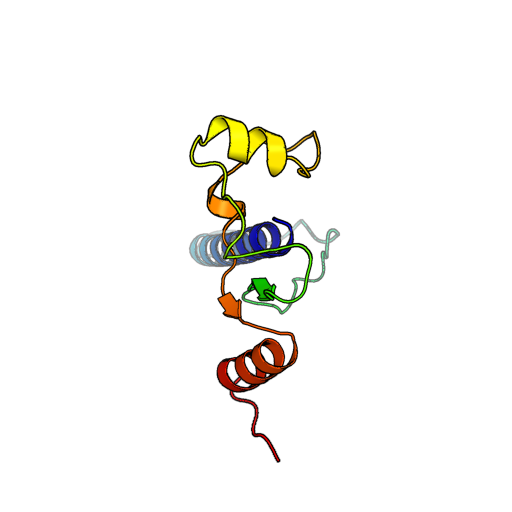VNDAVELVFQKENWKQE

Solvent-accessible surface area (backbone atoms only — not comparable to full-atom values): 7177 Å² total; per-residue (Å²): 83,70,49,50,52,50,22,52,52,38,50,52,52,53,52,51,54,52,51,51,63,65,53,66,82,67,83,82,84,89,88,81,87,84,74,81,67,72,77,66,88,61,74,72,50,78,37,76,43,44,50,76,60,93,48,57,93,86,50,91,68,65,86,47,70,68,54,40,51,68,74,64,67,77,63,62,92,90,54,81,91,55,75,85,36,70,65,58,74,38,79,38,65,34,71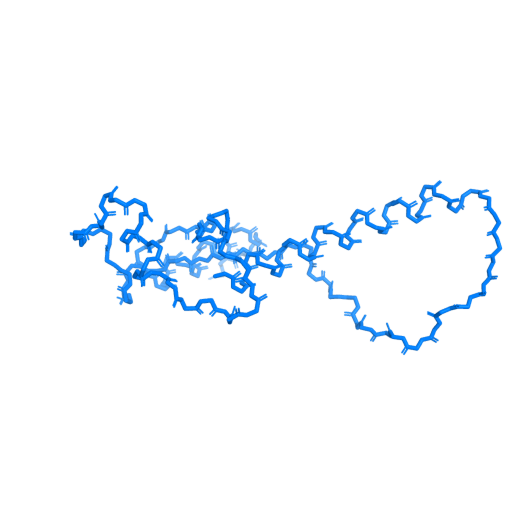,68,56,47,52,53,51,48,33,63,73,71,68,52,79,86,127